Protein AF-A0A7V1LR02-F1 (afdb_monomer)

Structure (mmCIF, N/CA/C/O backbone):
data_AF-A0A7V1LR02-F1
#
_entry.id   AF-A0A7V1LR02-F1
#
loop_
_atom_site.group_PDB
_atom_site.id
_atom_site.type_symbol
_atom_site.label_atom_id
_atom_site.label_alt_id
_atom_site.label_comp_id
_atom_site.label_asym_id
_atom_site.label_entity_id
_atom_site.label_seq_id
_atom_site.pdbx_PDB_ins_code
_atom_site.Cartn_x
_atom_site.Cartn_y
_atom_site.Cartn_z
_atom_site.occupancy
_atom_site.B_iso_or_equiv
_atom_site.auth_seq_id
_atom_site.auth_comp_id
_atom_site.auth_asym_id
_atom_site.auth_atom_id
_atom_site.pdbx_PDB_model_num
ATOM 1 N N . MET A 1 1 ? -11.740 -15.590 -21.564 1.00 37.12 1 MET A N 1
ATOM 2 C CA . MET A 1 1 ? -12.125 -14.174 -21.752 1.00 37.12 1 MET A CA 1
ATOM 3 C C . MET A 1 1 ? -11.070 -13.495 -22.614 1.00 37.12 1 MET A C 1
ATOM 5 O O . MET A 1 1 ? -9.931 -13.372 -22.188 1.00 37.12 1 MET A O 1
ATOM 9 N N . THR A 1 2 ? -11.411 -13.156 -23.854 1.00 42.75 2 THR A N 1
ATOM 10 C CA . THR A 1 2 ? -10.473 -12.700 -24.895 1.00 42.75 2 THR A CA 1
ATOM 11 C C . THR A 1 2 ? -10.404 -11.168 -24.890 1.00 42.75 2 THR A C 1
ATOM 13 O O . THR A 1 2 ? -11.425 -10.503 -25.055 1.00 42.75 2 THR A O 1
ATOM 16 N N . ARG A 1 3 ? -9.223 -10.588 -24.639 1.00 50.66 3 ARG A N 1
ATOM 17 C CA . ARG A 1 3 ? -9.047 -9.137 -24.443 1.00 50.66 3 ARG A CA 1
ATOM 18 C C . ARG A 1 3 ? -8.994 -8.388 -25.783 1.00 50.66 3 ARG A C 1
ATOM 20 O O . ARG A 1 3 ? -8.125 -8.651 -26.608 1.00 50.66 3 ARG A O 1
ATOM 27 N N . LYS A 1 4 ? -9.901 -7.420 -25.961 1.00 51.22 4 LYS A N 1
ATOM 28 C CA . LYS A 1 4 ? -9.934 -6.444 -27.070 1.00 51.22 4 LYS A CA 1
ATOM 29 C C . LYS A 1 4 ? -8.718 -5.491 -26.985 1.00 51.22 4 LYS A C 1
ATOM 31 O O . LYS A 1 4 ? -8.412 -5.033 -25.880 1.00 51.22 4 LYS A O 1
ATOM 36 N N . PRO A 1 5 ? -8.028 -5.163 -28.095 1.00 53.53 5 PRO A N 1
ATOM 37 C CA . PRO A 1 5 ? -6.850 -4.305 -28.065 1.00 53.53 5 PRO A CA 1
ATOM 38 C C . PRO A 1 5 ? -7.273 -2.837 -28.168 1.00 53.53 5 PRO A C 1
ATOM 40 O O . PRO A 1 5 ?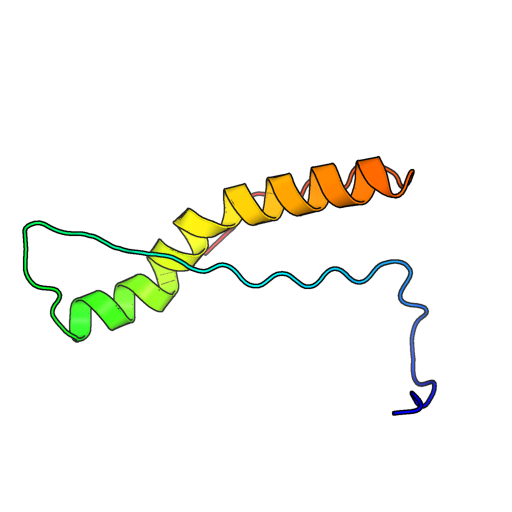 -7.655 -2.359 -29.232 1.00 53.53 5 PRO A O 1
ATOM 43 N N . SER A 1 6 ? -7.201 -2.101 -27.061 1.00 54.25 6 SER A N 1
ATOM 44 C CA . SER A 1 6 ? -7.308 -0.642 -27.086 1.00 54.25 6 SER A CA 1
ATOM 45 C C . SER A 1 6 ? -6.240 0.001 -26.203 1.00 54.25 6 SER A C 1
ATOM 47 O O . SER A 1 6 ? -6.277 -0.135 -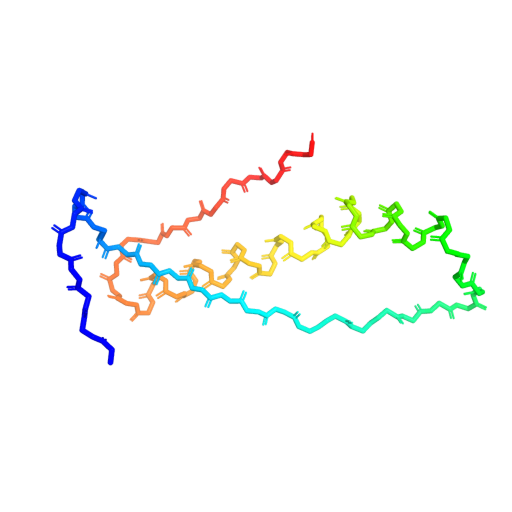24.982 1.00 54.25 6 SER A O 1
ATOM 49 N N . SER A 1 7 ? -5.355 0.747 -26.870 1.00 59.69 7 SER A N 1
ATOM 50 C CA . SER A 1 7 ? -4.578 1.894 -26.380 1.00 59.69 7 SER A CA 1
ATOM 51 C C . SER A 1 7 ? -3.470 1.647 -25.333 1.00 59.69 7 SER A C 1
ATOM 53 O O . SER A 1 7 ? -3.731 1.356 -24.169 1.00 59.69 7 SER A O 1
ATOM 55 N N . LYS A 1 8 ? -2.223 1.878 -25.788 1.00 56.78 8 LYS A N 1
ATOM 56 C CA . LYS A 1 8 ? -0.900 1.782 -25.127 1.00 56.78 8 LYS A CA 1
ATOM 57 C C . LYS A 1 8 ? -0.429 0.362 -24.781 1.00 56.78 8 LYS A C 1
ATOM 59 O O . LYS A 1 8 ? -1.067 -0.364 -24.022 1.00 56.78 8 LYS A O 1
ATOM 64 N N . SER A 1 9 ? 0.732 -0.022 -25.319 1.00 65.94 9 SER A N 1
ATOM 65 C CA . SER A 1 9 ? 1.437 -1.247 -24.931 1.00 65.94 9 SER A CA 1
ATOM 66 C C . SER A 1 9 ? 1.744 -1.193 -23.432 1.00 65.94 9 SER A C 1
ATOM 68 O O . SER A 1 9 ? 2.553 -0.394 -22.966 1.00 65.94 9 SER A O 1
ATOM 70 N N . ARG A 1 10 ? 1.052 -2.019 -22.641 1.00 70.06 10 ARG A N 1
ATOM 71 C CA . ARG A 1 10 ? 1.420 -2.237 -21.239 1.00 70.06 10 ARG A CA 1
ATOM 72 C C . ARG A 1 10 ? 2.597 -3.199 -21.229 1.00 70.06 10 ARG A C 1
ATOM 74 O O . ARG A 1 10 ? 2.415 -4.367 -21.551 1.00 70.06 10 ARG A O 1
ATOM 81 N N . TYR A 1 11 ? 3.777 -2.699 -20.881 1.00 80.75 11 TYR A N 1
ATOM 82 C CA . TYR A 1 11 ? 4.989 -3.517 -20.814 1.00 80.75 11 TYR A CA 1
ATOM 83 C C . TYR A 1 11 ? 5.000 -4.438 -19.587 1.00 80.75 11 TYR A C 1
ATOM 85 O O . TYR A 1 11 ? 5.473 -5.563 -19.677 1.00 80.75 11 TYR A O 1
ATOM 93 N N . ILE A 1 12 ? 4.452 -3.982 -18.453 1.00 84.38 12 ILE A N 1
ATO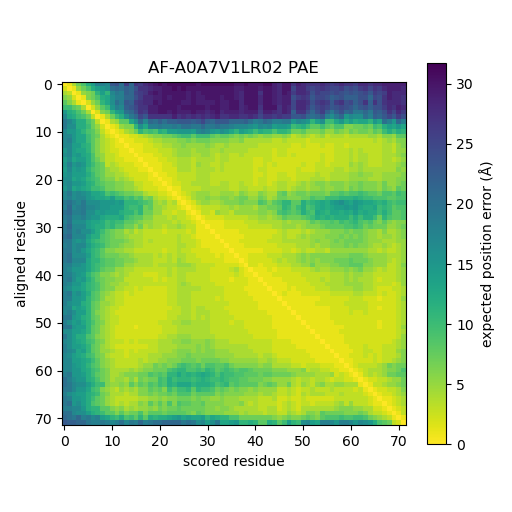M 94 C CA . ILE A 1 12 ? 4.389 -4.739 -17.196 1.00 84.38 12 ILE A CA 1
ATOM 95 C C . ILE A 1 12 ? 3.055 -4.436 -16.504 1.00 84.38 12 ILE A C 1
ATOM 97 O O . ILE A 1 12 ? 2.638 -3.279 -16.436 1.00 84.38 12 ILE A O 1
ATOM 101 N N . GLN A 1 13 ? 2.390 -5.469 -15.988 1.00 88.50 13 GLN A N 1
ATOM 102 C CA . GLN A 1 13 ? 1.218 -5.349 -15.119 1.00 88.50 13 GLN A CA 1
ATOM 103 C C . GLN A 1 13 ? 1.433 -6.262 -13.909 1.00 88.50 13 GLN A C 1
ATOM 105 O O . GLN A 1 13 ? 1.642 -7.459 -14.077 1.00 88.50 13 GLN A O 1
ATOM 110 N N . ILE A 1 14 ? 1.401 -5.685 -12.707 1.00 88.44 14 ILE A N 1
ATOM 111 C CA . ILE A 1 14 ? 1.546 -6.402 -11.437 1.00 88.44 14 ILE A CA 1
ATOM 112 C C . ILE A 1 14 ? 0.284 -6.133 -10.623 1.00 88.44 14 ILE A C 1
ATOM 114 O O . ILE A 1 14 ? -0.102 -4.979 -10.455 1.00 88.44 14 ILE A O 1
ATOM 118 N N . GLU A 1 15 ? -0.347 -7.195 -10.136 1.00 92.62 15 GLU A N 1
ATOM 119 C CA . GLU A 1 15 ? -1.535 -7.136 -9.287 1.00 92.62 15 GLU A CA 1
ATOM 120 C C . GLU A 1 15 ? -1.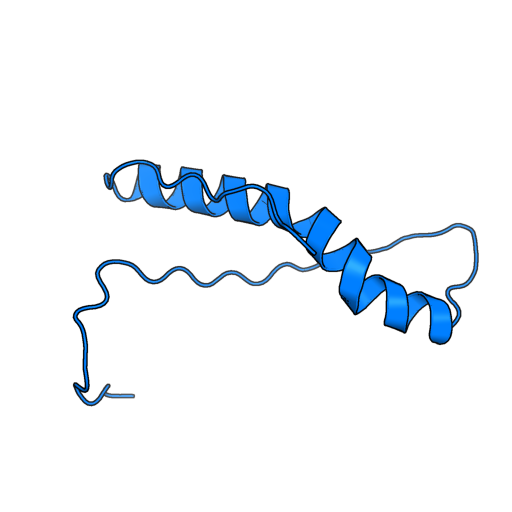266 -7.952 -8.023 1.00 92.62 15 GLU A C 1
ATOM 122 O O . GLU A 1 15 ? -0.728 -9.058 -8.099 1.00 92.62 15 GLU A O 1
ATOM 127 N N . VAL A 1 16 ? -1.572 -7.376 -6.861 1.00 91.25 16 VAL A N 1
ATOM 128 C CA . VAL A 1 16 ? -1.298 -7.973 -5.550 1.00 91.25 16 VAL A CA 1
ATOM 129 C C . VAL A 1 16 ? -2.463 -7.675 -4.624 1.00 91.25 16 VAL A C 1
ATOM 131 O O . VAL A 1 16 ? -2.937 -6.542 -4.560 1.00 91.25 16 VAL A O 1
ATOM 134 N N . THR A 1 17 ? -2.882 -8.682 -3.865 1.00 94.19 17 THR A N 1
ATOM 135 C CA . THR A 1 17 ? -3.867 -8.539 -2.794 1.00 94.19 17 THR A CA 1
ATOM 136 C C . THR A 1 17 ? -3.203 -8.897 -1.474 1.00 94.19 17 THR A C 1
ATOM 138 O O . THR A 1 17 ? -2.663 -9.992 -1.324 1.00 94.19 17 THR A O 1
ATOM 141 N N . PHE A 1 18 ? -3.241 -7.974 -0.515 1.00 92.06 18 PHE A N 1
ATOM 142 C CA . PHE A 1 18 ? -2.737 -8.207 0.834 1.00 92.06 18 PHE A CA 1
ATOM 143 C C . PHE A 1 18 ? -3.882 -8.568 1.773 1.00 92.06 18 PHE A C 1
ATOM 145 O O . PHE A 1 18 ? -4.924 -7.917 1.773 1.00 92.06 18 PHE A O 1
ATOM 152 N N . VAL A 1 19 ? -3.659 -9.577 2.612 1.00 93.31 19 VAL A N 1
ATOM 153 C CA . VAL A 1 19 ? -4.526 -9.878 3.754 1.00 93.31 19 VAL A CA 1
ATOM 154 C C . VAL A 1 19 ? -3.857 -9.306 4.995 1.00 93.31 19 VAL A C 1
ATOM 156 O O . VAL A 1 19 ? -2.746 -9.702 5.343 1.00 93.31 19 VAL A O 1
ATOM 159 N N . VAL A 1 20 ? -4.527 -8.364 5.658 1.00 90.88 20 VAL A N 1
ATOM 160 C CA . VAL A 1 20 ? -4.007 -7.693 6.854 1.00 90.88 20 VAL A CA 1
ATOM 161 C C . VAL A 1 20 ? -4.839 -8.114 8.056 1.00 90.88 20 VAL A C 1
ATOM 163 O O . VAL A 1 20 ? -6.057 -7.981 8.057 1.00 90.88 20 VAL A O 1
ATOM 166 N N . THR A 1 21 ? -4.175 -8.629 9.090 1.00 91.31 21 THR A N 1
ATOM 167 C CA . THR A 1 21 ? -4.806 -8.929 10.380 1.00 91.31 21 THR A CA 1
ATOM 168 C C . THR A 1 21 ? -4.372 -7.886 11.394 1.00 91.31 21 THR A C 1
ATOM 170 O O . THR A 1 21 ? -3.209 -7.853 11.794 1.00 91.31 21 THR A O 1
ATOM 173 N N . LEU A 1 22 ? -5.311 -7.047 11.823 1.00 88.25 22 LEU A N 1
ATOM 174 C CA . LEU A 1 22 ? -5.082 -6.051 12.861 1.00 88.25 22 LEU A CA 1
ATOM 175 C C . LEU A 1 22 ? -5.514 -6.610 14.223 1.00 88.25 22 LEU A C 1
ATOM 177 O O . LEU A 1 22 ? -6.601 -7.166 14.361 1.00 88.25 22 LEU A O 1
ATOM 181 N N . LYS A 1 23 ? -4.661 -6.460 15.239 1.00 90.38 23 LYS A N 1
ATOM 182 C CA . LYS A 1 23 ? -4.965 -6.811 16.633 1.00 90.38 23 LYS A CA 1
ATOM 183 C C . LYS A 1 23 ? -4.697 -5.601 17.517 1.00 90.38 23 LYS A C 1
ATOM 185 O O . LYS A 1 23 ? -3.629 -5.003 17.424 1.00 90.38 23 LYS A O 1
ATOM 190 N N . SER A 1 24 ? -5.644 -5.271 18.387 1.00 87.19 24 SER A N 1
ATOM 191 C CA . SER A 1 24 ? -5.508 -4.214 19.391 1.00 87.19 24 SER A CA 1
ATOM 192 C C . SER A 1 24 ? -5.974 -4.725 20.747 1.00 87.19 24 SER A C 1
ATOM 194 O O . SER A 1 24 ? -6.754 -5.671 20.833 1.00 87.19 24 SER A O 1
ATOM 196 N N . LYS A 1 25 ? -5.459 -4.106 21.812 1.00 91.00 25 LYS A N 1
ATOM 197 C CA . LYS A 1 25 ? -5.955 -4.307 23.181 1.00 91.00 25 LYS A CA 1
ATOM 198 C C . LYS A 1 25 ? -7.243 -3.522 23.449 1.00 91.00 25 LYS A C 1
ATOM 200 O O . LYS A 1 25 ? -7.949 -3.837 24.397 1.00 91.00 25 LYS A O 1
ATOM 205 N N . PHE A 1 26 ? -7.509 -2.505 22.635 1.00 86.69 26 PHE A N 1
ATOM 206 C CA . PHE A 1 26 ? -8.691 -1.655 22.703 1.00 86.69 26 PHE A CA 1
ATOM 207 C C . PHE A 1 26 ? -9.669 -2.033 21.595 1.00 86.69 26 PHE A C 1
ATOM 209 O O . PHE A 1 26 ? -9.248 -2.473 20.522 1.00 86.69 26 PHE A O 1
ATOM 216 N N . GLU A 1 27 ? -10.954 -1.837 21.861 1.00 86.69 27 GLU A N 1
ATOM 217 C CA . GLU A 1 27 ? -12.012 -2.029 20.876 1.00 86.69 27 GLU A CA 1
ATOM 218 C C . GLU A 1 27 ? -11.880 -1.004 19.743 1.00 86.69 27 GLU A C 1
ATOM 220 O O . GLU A 1 27 ? -11.599 0.174 19.980 1.00 86.69 27 GLU A O 1
ATOM 225 N N . PHE A 1 28 ? -12.041 -1.464 18.503 1.00 87.44 28 PHE A N 1
ATOM 226 C CA . PHE A 1 28 ? -12.069 -0.578 17.348 1.00 87.44 28 PHE A CA 1
ATOM 227 C C . PHE A 1 28 ? -13.463 0.021 17.231 1.00 87.44 28 PHE A C 1
ATOM 229 O O . PHE A 1 28 ? -14.426 -0.701 16.988 1.00 87.44 28 PHE A O 1
ATOM 236 N N . THR A 1 29 ? -13.568 1.337 17.393 1.00 91.88 29 THR A N 1
ATOM 237 C CA . THR A 1 29 ? -14.784 2.046 16.998 1.00 91.88 29 THR A CA 1
ATOM 238 C C . THR A 1 29 ? -14.881 2.076 15.475 1.00 91.88 29 THR A C 1
ATOM 240 O O . THR A 1 29 ? -13.859 2.053 14.783 1.00 91.88 29 THR A O 1
ATOM 243 N N . GLU A 1 30 ? -16.103 2.154 14.949 1.00 89.69 30 GLU A N 1
ATOM 244 C CA . GLU A 1 30 ? -16.326 2.278 13.503 1.00 89.69 30 GLU A CA 1
ATOM 245 C C . GLU A 1 30 ? -15.588 3.504 12.943 1.00 89.69 30 GLU A C 1
ATOM 247 O O . GLU A 1 30 ? -14.815 3.388 11.998 1.00 89.69 30 GLU A O 1
ATOM 252 N N . ASP A 1 31 ? -15.700 4.651 13.621 1.00 90.31 31 ASP A N 1
ATOM 253 C CA . ASP A 1 31 ? -15.018 5.894 13.239 1.00 90.31 31 ASP A CA 1
ATOM 254 C C . ASP A 1 31 ? -13.493 5.730 13.154 1.00 90.31 31 ASP A C 1
ATOM 256 O O . ASP A 1 31 ? -12.844 6.256 12.247 1.00 90.31 31 ASP A O 1
ATOM 260 N N . PHE A 1 32 ? -12.898 4.976 14.086 1.00 90.25 32 PHE A N 1
ATOM 261 C CA . PHE A 1 32 ? -11.472 4.669 14.032 1.00 90.25 32 PHE A CA 1
ATOM 262 C C . PHE A 1 32 ? -11.147 3.803 12.816 1.00 90.25 32 PHE A C 1
ATOM 264 O O . PHE A 1 32 ? -10.147 4.046 12.139 1.00 90.25 32 PHE A O 1
ATOM 271 N N . PHE A 1 33 ? -11.961 2.780 12.553 1.00 89.88 33 PHE A N 1
ATOM 272 C CA . PHE A 1 33 ? -11.716 1.847 11.464 1.00 89.88 33 PHE A CA 1
ATOM 273 C C . PHE A 1 33 ? -11.841 2.524 10.095 1.00 89.88 33 PHE A C 1
ATOM 275 O O . PHE A 1 33 ? -11.009 2.277 9.221 1.00 89.88 33 PHE A O 1
ATOM 282 N N . GLU A 1 34 ? -12.800 3.437 9.929 1.00 90.69 34 GLU A N 1
ATOM 283 C CA . GLU A 1 34 ? -12.933 4.263 8.727 1.00 90.69 34 GLU A CA 1
ATOM 284 C C . GLU A 1 34 ? -11.672 5.099 8.467 1.00 90.69 34 GLU A C 1
ATOM 286 O O . GLU A 1 34 ? -11.097 5.038 7.380 1.00 90.69 34 GLU A O 1
ATOM 291 N N . ILE A 1 35 ? -11.146 5.786 9.486 1.00 90.81 35 ILE A N 1
ATOM 292 C CA . ILE A 1 35 ? -9.898 6.559 9.358 1.00 90.81 35 ILE A CA 1
ATOM 293 C C . ILE A 1 35 ? -8.695 5.637 9.098 1.00 90.81 35 ILE A C 1
ATOM 295 O O . ILE A 1 35 ? -7.804 5.951 8.300 1.00 90.81 35 ILE A O 1
ATOM 299 N N . TYR A 1 36 ? -8.648 4.486 9.771 1.00 90.12 36 TYR A N 1
ATOM 300 C CA . TYR A 1 36 ? -7.556 3.528 9.642 1.00 90.12 36 TYR A CA 1
ATOM 301 C C . TYR A 1 36 ? -7.446 2.978 8.216 1.00 90.12 36 TYR A C 1
ATOM 303 O O . TYR A 1 36 ? -6.330 2.891 7.698 1.00 90.12 36 TYR A O 1
ATOM 311 N N . LYS A 1 37 ? -8.574 2.630 7.583 1.00 88.56 37 LYS A N 1
ATOM 312 C CA . LYS A 1 37 ? -8.619 2.126 6.201 1.00 88.56 37 LYS A CA 1
ATOM 313 C C . LYS A 1 37 ? -8.037 3.126 5.206 1.00 88.56 37 LYS A C 1
ATOM 315 O O . LYS A 1 37 ? -7.256 2.731 4.346 1.00 88.56 37 LYS A O 1
ATOM 320 N N . GLU A 1 38 ? -8.363 4.405 5.354 1.00 89.38 38 GLU A N 1
ATOM 321 C CA . GLU A 1 38 ? -7.948 5.433 4.396 1.00 89.38 38 GLU A CA 1
ATOM 322 C C . GLU A 1 38 ? -6.478 5.837 4.557 1.00 89.38 38 GLU A C 1
ATOM 324 O O . GLU A 1 38 ? -5.780 6.054 3.568 1.00 89.38 38 GLU A O 1
ATOM 329 N N . ILE A 1 39 ? -5.958 5.878 5.786 1.00 88.94 39 ILE A N 1
ATOM 330 C CA . ILE A 1 39 ? -4.623 6.441 6.046 1.00 88.94 39 ILE A CA 1
ATOM 331 C C . ILE A 1 39 ? -3.629 5.352 6.453 1.00 88.94 39 ILE A C 1
ATOM 333 O O . ILE A 1 39 ? -2.670 5.041 5.740 1.00 88.94 39 ILE A O 1
ATOM 337 N N . SER A 1 40 ? -3.853 4.761 7.624 1.00 89.75 40 SER A N 1
ATOM 338 C CA . SER A 1 40 ? -2.892 3.872 8.276 1.00 89.75 40 SER A CA 1
ATOM 339 C C . SER A 1 40 ? -2.684 2.574 7.505 1.00 89.75 40 SER A C 1
ATOM 341 O O . SER A 1 40 ? -1.562 2.077 7.430 1.00 89.75 40 SER A O 1
ATOM 343 N N . LEU A 1 41 ? -3.740 2.015 6.915 1.00 91.00 41 LEU A N 1
ATOM 344 C CA . LEU A 1 41 ? -3.659 0.772 6.156 1.00 91.00 41 LEU A CA 1
ATOM 345 C C . LEU A 1 41 ? -2.747 0.930 4.932 1.00 91.00 41 LEU A C 1
ATOM 347 O O . LEU A 1 41 ? -1.852 0.107 4.734 1.00 91.00 41 LEU A O 1
ATOM 351 N N . HIS A 1 42 ? -2.905 2.008 4.159 1.00 90.06 42 HIS A N 1
ATOM 352 C CA . HIS A 1 42 ? -2.048 2.307 3.008 1.00 90.06 42 HIS A CA 1
ATOM 353 C C . HIS A 1 42 ? -0.593 2.530 3.427 1.00 90.06 42 HIS A C 1
ATOM 355 O O . HIS A 1 42 ? 0.315 1.932 2.851 1.00 90.06 42 HIS A O 1
ATOM 361 N N . LEU A 1 43 ? -0.361 3.316 4.483 1.00 90.88 43 LEU A N 1
ATOM 362 C CA . LEU A 1 43 ? 0.987 3.579 4.995 1.00 90.88 43 LEU A CA 1
ATOM 363 C C . LEU A 1 43 ? 1.690 2.310 5.483 1.00 90.88 43 LEU A C 1
ATOM 365 O O . LEU A 1 43 ? 2.871 2.111 5.201 1.00 90.88 43 LEU A O 1
ATOM 369 N N . ASN A 1 44 ? 0.963 1.434 6.177 1.00 91.44 44 ASN A N 1
ATOM 370 C CA . ASN A 1 44 ? 1.515 0.188 6.699 1.00 91.44 44 ASN A CA 1
ATOM 371 C C . ASN A 1 44 ? 1.768 -0.840 5.591 1.00 91.44 44 ASN A C 1
ATOM 373 O O . ASN A 1 44 ? 2.717 -1.612 5.688 1.00 91.44 44 ASN A O 1
ATOM 377 N N . THR A 1 45 ? 0.942 -0.869 4.542 1.00 93.56 45 THR A N 1
ATOM 378 C CA . THR A 1 45 ? 1.052 -1.857 3.453 1.00 93.56 45 THR A CA 1
ATOM 379 C C . THR A 1 45 ? 1.996 -1.422 2.328 1.00 93.56 45 THR A C 1
ATOM 381 O O . THR A 1 45 ? 2.590 -2.276 1.668 1.00 93.56 45 THR A O 1
ATOM 384 N N . TRP A 1 46 ? 2.216 -0.117 2.131 1.00 93.69 46 TRP A N 1
ATOM 385 C CA . TRP A 1 46 ? 3.049 0.408 1.043 1.00 93.69 46 TRP A CA 1
ATOM 386 C C . TRP A 1 46 ? 4.487 -0.136 0.999 1.00 93.69 46 TRP A C 1
ATOM 388 O O . TRP A 1 46 ? 4.935 -0.502 -0.092 1.00 93.69 46 TRP A O 1
ATOM 398 N N . PRO A 1 47 ? 5.233 -0.251 2.120 1.00 93.12 47 PRO A N 1
ATOM 399 C CA . PRO A 1 47 ? 6.581 -0.821 2.098 1.00 93.12 47 PRO A CA 1
ATOM 400 C C . PRO A 1 47 ? 6.606 -2.260 1.573 1.00 93.12 47 PRO A C 1
ATOM 402 O O . PRO A 1 47 ? 7.510 -2.624 0.823 1.00 93.12 47 PRO A O 1
ATOM 405 N N . TYR A 1 48 ? 5.585 -3.056 1.903 1.00 93.81 48 TYR A N 1
ATOM 406 C CA . TYR A 1 48 ? 5.461 -4.436 1.434 1.00 93.81 48 TYR A CA 1
ATOM 407 C C . TYR A 1 48 ? 5.189 -4.495 -0.068 1.00 93.81 48 TYR A C 1
ATOM 409 O O . TYR A 1 48 ? 5.804 -5.295 -0.770 1.00 93.81 48 TYR A O 1
ATOM 417 N N . LEU A 1 49 ? 4.324 -3.615 -0.586 1.00 94.00 49 LEU A N 1
ATOM 418 C CA . LEU A 1 49 ? 4.106 -3.492 -2.029 1.00 94.00 49 LEU A CA 1
ATOM 419 C C . LEU A 1 49 ? 5.381 -3.054 -2.755 1.00 94.00 49 LEU A C 1
ATOM 421 O O . LEU A 1 49 ? 5.732 -3.625 -3.786 1.00 94.00 49 LEU A O 1
ATOM 425 N N . ARG A 1 50 ? 6.086 -2.057 -2.213 1.00 93.81 50 ARG A N 1
ATOM 426 C CA . ARG A 1 50 ? 7.333 -1.537 -2.781 1.00 93.81 50 ARG A CA 1
ATOM 427 C C . ARG A 1 50 ? 8.393 -2.624 -2.900 1.00 93.81 50 ARG A C 1
ATOM 429 O O . ARG A 1 50 ? 9.001 -2.749 -3.961 1.00 93.81 50 ARG A O 1
ATOM 436 N N . GLU A 1 51 ? 8.580 -3.420 -1.853 1.00 93.81 51 GLU A N 1
ATOM 437 C CA . GLU A 1 51 ? 9.518 -4.540 -1.892 1.00 93.81 51 GLU A CA 1
ATOM 438 C C . GLU A 1 51 ? 9.040 -5.647 -2.834 1.00 93.81 51 GLU A C 1
ATOM 440 O O . GLU A 1 51 ? 9.824 -6.170 -3.623 1.00 93.81 51 GLU A O 1
ATOM 445 N N . PHE A 1 52 ? 7.740 -5.957 -2.836 1.00 93.94 52 PHE A N 1
ATOM 446 C CA . PHE A 1 52 ? 7.182 -6.949 -3.749 1.00 93.94 52 PHE A CA 1
ATOM 447 C C . PHE A 1 52 ? 7.436 -6.582 -5.214 1.00 93.94 52 PHE A C 1
ATOM 449 O O . PHE A 1 52 ? 7.873 -7.432 -5.986 1.00 93.94 52 PHE A O 1
ATOM 456 N N . VAL A 1 53 ? 7.198 -5.328 -5.607 1.00 93.56 53 VAL A N 1
ATOM 457 C CA . VAL A 1 53 ? 7.431 -4.858 -6.981 1.00 93.56 53 VAL A CA 1
ATOM 458 C C . VAL A 1 53 ? 8.917 -4.903 -7.332 1.00 93.56 53 VAL A C 1
ATOM 460 O O . VAL A 1 53 ? 9.271 -5.362 -8.421 1.00 93.56 53 VAL A O 1
ATOM 463 N N . ASN A 1 54 ? 9.790 -4.512 -6.403 1.00 93.12 54 ASN A N 1
ATOM 464 C CA . ASN A 1 54 ? 11.235 -4.593 -6.589 1.00 93.12 54 ASN A CA 1
ATOM 465 C C . ASN A 1 54 ? 11.688 -6.046 -6.839 1.00 93.12 54 ASN A C 1
ATOM 467 O O . ASN A 1 54 ? 12.330 -6.342 -7.846 1.00 93.12 54 ASN A O 1
ATOM 471 N N . GLN A 1 55 ? 11.256 -6.985 -5.993 1.00 93.12 55 GLN A N 1
ATOM 472 C CA . GLN A 1 55 ? 11.585 -8.408 -6.128 1.00 93.12 55 GLN A CA 1
ATOM 473 C C . GLN A 1 55 ? 10.918 -9.066 -7.342 1.00 93.12 55 GLN A C 1
ATOM 475 O O . GLN A 1 55 ? 11.489 -9.952 -7.978 1.00 93.12 55 GLN A O 1
ATOM 480 N N . ALA A 1 56 ? 9.689 -8.674 -7.681 1.00 92.81 56 ALA A N 1
ATOM 481 C CA . ALA A 1 56 ? 8.992 -9.182 -8.857 1.00 92.81 56 ALA A CA 1
ATOM 482 C C . ALA A 1 56 ? 9.707 -8.750 -10.141 1.00 92.81 56 ALA A C 1
ATOM 484 O O . ALA A 1 56 ? 9.974 -9.590 -10.996 1.00 92.81 56 ALA A O 1
ATOM 485 N N . THR A 1 57 ? 10.065 -7.469 -10.263 1.00 91.94 57 THR A N 1
ATOM 486 C CA . THR A 1 57 ? 10.778 -6.954 -11.444 1.00 91.94 57 THR A CA 1
ATOM 487 C C . THR A 1 57 ? 12.167 -7.562 -11.594 1.00 91.94 57 THR A C 1
ATOM 489 O O . THR A 1 57 ? 12.495 -8.025 -12.686 1.00 91.94 57 THR A O 1
ATOM 492 N N . ALA A 1 58 ? 12.913 -7.701 -10.493 1.00 90.81 58 ALA A N 1
ATOM 493 C CA . ALA A 1 58 ? 14.201 -8.392 -10.489 1.00 90.81 58 ALA A CA 1
ATOM 494 C C . ALA A 1 58 ? 14.086 -9.852 -10.972 1.00 90.81 58 ALA A C 1
ATOM 496 O O . ALA A 1 58 ? 14.862 -10.289 -11.819 1.00 90.81 58 ALA A O 1
ATOM 497 N N . ARG A 1 59 ? 13.077 -10.602 -10.500 1.00 90.38 59 ARG A N 1
ATOM 498 C CA . ARG A 1 59 ? 12.839 -11.996 -10.928 1.00 90.38 59 ARG A CA 1
ATOM 499 C C . ARG A 1 59 ? 12.374 -12.128 -12.376 1.00 90.38 59 ARG 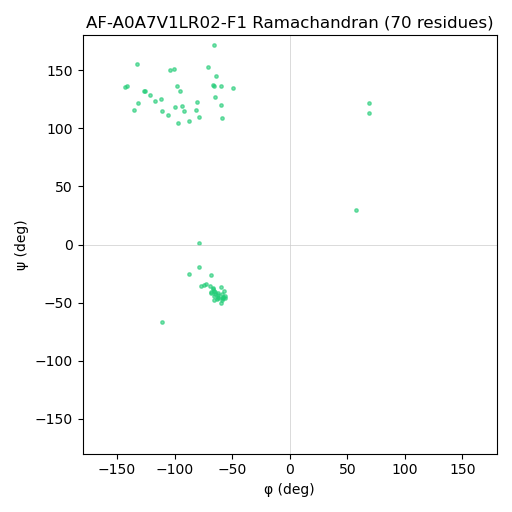A C 1
ATOM 501 O O . ARG A 1 59 ? 12.612 -13.161 -12.991 1.00 90.38 59 ARG A O 1
ATOM 508 N N . MET A 1 60 ? 11.735 -11.101 -12.928 1.00 89.94 60 MET A N 1
ATOM 509 C CA . MET A 1 60 ? 11.364 -11.055 -14.345 1.00 89.94 60 MET A CA 1
ATOM 510 C C . MET A 1 60 ? 12.547 -10.688 -15.258 1.00 89.94 60 MET A C 1
ATOM 512 O O . MET A 1 60 ? 12.363 -10.593 -16.469 1.00 89.94 60 MET A O 1
ATOM 516 N N . ASN A 1 61 ? 13.748 -10.487 -14.697 1.00 87.88 61 ASN A N 1
ATOM 517 C CA . ASN A 1 61 ? 14.936 -10.007 -15.406 1.00 87.88 61 ASN A CA 1
ATOM 518 C C . ASN A 1 61 ? 14.709 -8.646 -16.097 1.00 87.88 61 ASN A C 1
ATOM 520 O O . ASN A 1 61 ? 15.285 -8.343 -17.142 1.00 87.88 61 ASN A O 1
ATOM 524 N N . VAL A 1 62 ? 13.825 -7.836 -15.512 1.00 87.38 62 VAL A N 1
ATOM 525 C CA . VAL A 1 62 ? 13.525 -6.462 -15.923 1.00 87.38 62 VAL A CA 1
ATOM 526 C C . VAL A 1 62 ? 14.276 -5.524 -14.970 1.00 87.38 62 VAL A C 1
ATOM 528 O O . VAL A 1 62 ? 14.489 -5.910 -13.817 1.00 87.38 62 VAL A O 1
ATOM 531 N N . PRO A 1 63 ? 14.687 -4.306 -15.385 1.00 86.31 63 PRO A N 1
ATOM 532 C CA . PRO A 1 63 ? 15.303 -3.357 -14.463 1.00 86.31 63 PRO A CA 1
ATOM 533 C C . PRO A 1 63 ? 14.482 -3.198 -13.182 1.00 86.31 63 PRO A C 1
ATOM 535 O O . PRO A 1 63 ? 13.253 -3.089 -13.236 1.00 86.31 63 PRO A O 1
ATOM 538 N N . SER A 1 64 ? 15.169 -3.213 -12.038 1.00 82.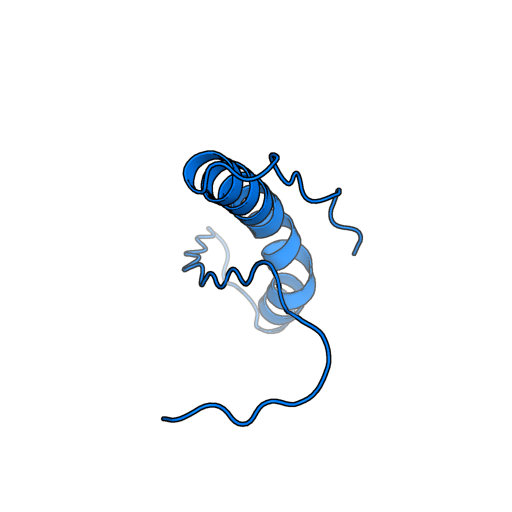06 64 SER A N 1
ATOM 539 C CA . SER A 1 64 ? 14.527 -3.157 -10.730 1.00 82.06 64 SER A CA 1
ATOM 540 C C . SER A 1 64 ? 13.706 -1.877 -10.593 1.00 82.06 64 SER A C 1
ATOM 542 O O . SER A 1 64 ? 14.213 -0.758 -10.693 1.00 82.06 64 SER A O 1
ATOM 544 N N . LEU A 1 65 ? 12.405 -2.044 -10.366 1.00 87.62 65 LEU A N 1
ATOM 545 C CA . LEU A 1 65 ? 11.488 -0.932 -10.171 1.00 87.62 65 LEU A CA 1
ATOM 546 C C . LEU A 1 65 ? 11.291 -0.705 -8.677 1.00 87.62 65 LEU A C 1
ATOM 548 O O . LEU A 1 65 ? 10.558 -1.432 -8.009 1.00 87.62 65 LEU A O 1
ATOM 552 N N . THR A 1 66 ? 11.923 0.340 -8.153 1.00 88.62 66 THR A N 1
ATOM 553 C CA . THR A 1 66 ? 11.685 0.785 -6.779 1.00 88.62 66 THR A CA 1
ATOM 554 C C . THR A 1 66 ? 10.589 1.844 -6.773 1.00 88.62 66 THR A C 1
ATOM 556 O O . THR A 1 66 ? 10.772 2.934 -7.314 1.00 88.62 66 THR A O 1
ATOM 559 N N . LEU A 1 67 ? 9.448 1.539 -6.148 1.00 90.81 67 LEU A N 1
ATOM 560 C CA . LEU A 1 67 ? 8.367 2.516 -5.995 1.00 90.81 67 LEU A CA 1
ATOM 561 C C . LEU A 1 67 ? 8.816 3.706 -5.121 1.00 90.81 67 LEU A C 1
ATOM 563 O O . LEU A 1 67 ? 9.580 3.512 -4.170 1.00 90.81 67 LEU A O 1
ATOM 567 N N . PRO A 1 68 ? 8.349 4.936 -5.406 1.00 91.50 68 PRO A N 1
ATOM 568 C CA . PRO A 1 68 ? 8.661 6.101 -4.586 1.00 91.50 68 PRO A CA 1
ATOM 569 C C . PRO A 1 68 ? 8.043 5.990 -3.185 1.00 91.50 68 PRO A C 1
ATOM 571 O O . PRO A 1 68 ? 7.261 5.087 -2.877 1.00 91.50 68 PRO A O 1
ATOM 574 N N . LEU A 1 69 ? 8.407 6.922 -2.305 1.00 88.94 69 LEU A N 1
ATOM 575 C CA . LEU A 1 69 ? 7.734 7.067 -1.017 1.00 88.94 69 LEU A CA 1
ATOM 576 C C . LEU A 1 69 ? 6.243 7.361 -1.241 1.00 88.94 69 LEU A C 1
ATOM 578 O O . LEU A 1 69 ? 5.904 8.192 -2.085 1.00 88.94 69 LEU A O 1
ATOM 582 N N . TYR A 1 70 ? 5.380 6.697 -0.473 1.00 86.38 70 TYR A N 1
ATOM 583 C CA . TYR A 1 70 ? 3.956 7.011 -0.466 1.00 86.38 70 TYR A CA 1
ATOM 584 C C . TYR A 1 70 ? 3.745 8.419 0.084 1.00 86.38 70 TYR A C 1
ATOM 586 O O . TYR A 1 70 ? 4.233 8.739 1.168 1.00 86.38 70 TYR A O 1
ATOM 594 N N . LYS A 1 71 ? 3.033 9.254 -0.669 1.00 76.38 71 LYS A N 1
ATOM 595 C CA . LYS A 1 71 ? 2.570 10.565 -0.215 1.00 76.38 71 LYS A CA 1
ATOM 596 C C . LYS A 1 71 ? 1.053 10.468 -0.077 1.00 76.38 71 LYS A C 1
ATOM 598 O O . LYS A 1 71 ? 0.397 10.206 -1.083 1.00 76.38 71 LYS A O 1
ATOM 603 N N . ALA A 1 72 ? 0.567 10.587 1.158 1.00 61.03 72 ALA A N 1
ATOM 604 C CA . ALA A 1 72 ? -0.855 10.695 1.477 1.00 61.03 72 ALA A CA 1
ATOM 605 C C . ALA A 1 72 ? -1.359 12.113 1.181 1.00 61.03 72 ALA A C 1
ATOM 607 O O . ALA A 1 72 ? -0.549 13.057 1.354 1.00 61.03 72 ALA A O 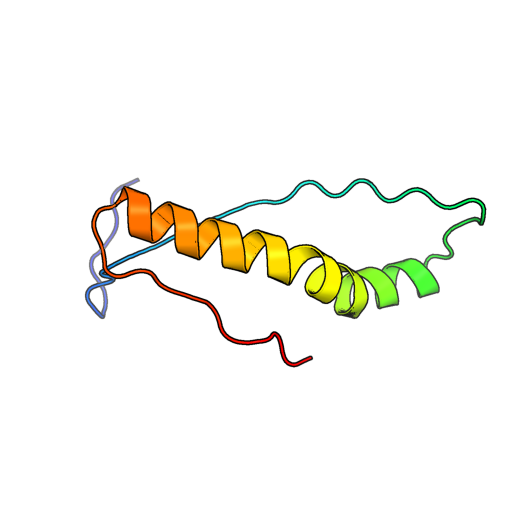1
#

Foldseek 3Di:
DDDDDDDDDDPDDDDDDDDDDDDDPDDDDPVNVVVCVVPVVCQVCVVVVQVVQQVVCVVVVHPGDGDDHDDD

Solvent-accessible surface area (backbone atoms only — not comparable to full-atom values): 4986 Å² total; per-residue (Å²): 137,88,84,79,93,75,83,79,89,75,89,76,87,87,86,85,84,85,88,84,87,88,84,70,97,63,85,81,49,69,72,55,50,58,52,35,59,74,49,54,47,50,65,69,45,45,64,58,52,32,49,48,44,25,54,51,27,46,73,68,77,40,80,68,44,74,64,75,84,89,80,132

Sequence (72 aa):
MTRKPSSKSRYIQIEVTFVVTLKSKFEFTEDFFEIYKEISLHLNTWPYLREFVNQATARMNVPSLTLPLYKA

pLDDT: mean 84.6, std 13.49, range [37.12, 94.19]

Mean predicted aligned error: 7.84 Å

Nearest PDB structures (foldseek):
  5mtw-assembly1_D  TM=8.927E-01  e=2.402E-02  Mycobacterium tuberculosis H37Rv
  5mtw-assembly1_A  TM=8.784E-01  e=2.402E-02  Mycobacterium tuberculosis 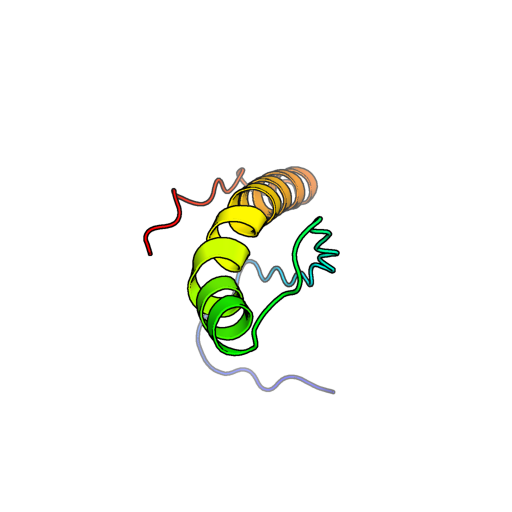H37Rv
  5mtw-assembly1_B  TM=7.619E-01  e=1.087E-02  Mycobacterium tuberculosis H37Rv
  5mtw-assembly1_C  TM=8.648E-01  e=6.129E-02  Mycobacterium tuberculosis H37Rv
  1fx3-assembly1_D  TM=6.62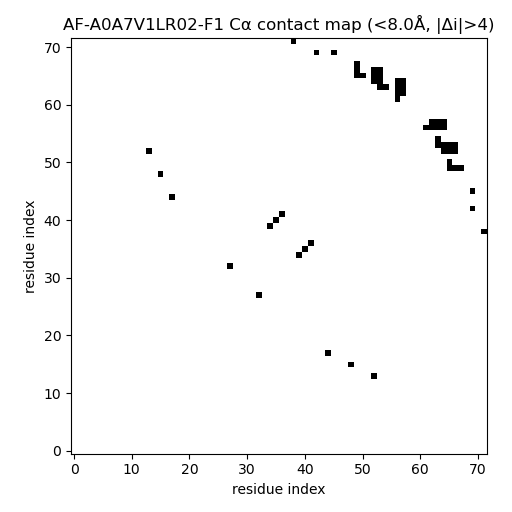9E-01  e=2.600E+00  Haemophilus influenzae

Radius of gyration: 17.0 Å; Cα contacts (8 Å, |Δi|>4): 29; chains: 1; bounding box: 32×25×51 Å

Secondary structure (DSSP, 8-state):
-PPP--SS--S-------------SS---HHHHHHIIIIIHHHHHHHHHHHHHHHHHHHTTSPP--PPPP--